Protein AF-A0A7X4AS12-F1 (afdb_monomer_lite)

Sequence (109 aa):
MIPTITKLLIKIEQLEWDLAEVKQELEELQAPIMKALTPEEFQVARLARVQAQNERRHPSIEKALGKSDPDAKTLTAEELQQLSLEEGINPEDNLFSSAIIEERERRSK

Secondary structure (DSSP, 8-state):
---HHHHHHHHHHHHHHHHHHHHHHHHHHHHHHT-PPPHHHHHHHHHHHHHHHHHHHHHHHHHHH----TT-----HHHHHHHHHHTT--GGG-HHHHHHHHHHHHHT-

Structure (mmCIF, N/CA/C/O backbone):
data_AF-A0A7X4AS12-F1
#
_entry.id   AF-A0A7X4AS12-F1
#
loop_
_atom_site.group_PDB
_atom_site.id
_atom_site.type_symbol
_atom_site.label_atom_id
_atom_site.label_alt_id
_atom_site.label_comp_id
_atom_site.label_asym_id
_atom_site.label_entity_id
_atom_site.label_seq_id
_atom_site.pdbx_PDB_ins_code
_atom_site.Cartn_x
_atom_site.Cartn_y
_atom_site.Cartn_z
_atom_site.occupancy
_atom_site.B_iso_or_equiv
_atom_site.auth_seq_id
_atom_site.auth_comp_id
_atom_site.auth_asym_id
_atom_site.auth_atom_id
_atom_site.pdbx_PDB_model_num
ATOM 1 N N . MET A 1 1 ? 33.825 -3.576 -60.432 1.00 70.62 1 MET A N 1
ATOM 2 C CA . MET A 1 1 ? 32.506 -3.977 -59.893 1.00 70.62 1 MET A CA 1
ATOM 3 C C . MET A 1 1 ? 32.749 -4.536 -58.499 1.00 70.62 1 MET A C 1
ATOM 5 O O . MET A 1 1 ? 33.529 -5.470 -58.391 1.00 70.62 1 MET A O 1
ATOM 9 N N . ILE A 1 2 ? 32.204 -3.926 -57.443 1.00 70.38 2 ILE A N 1
ATOM 10 C CA . ILE A 1 2 ? 32.427 -4.413 -56.069 1.00 70.38 2 ILE A CA 1
ATOM 11 C C . ILE A 1 2 ? 31.626 -5.713 -55.884 1.00 70.38 2 ILE A C 1
ATOM 13 O O . ILE A 1 2 ? 30.416 -5.682 -56.146 1.00 70.38 2 ILE A O 1
ATOM 17 N N . PRO A 1 3 ? 32.255 -6.825 -55.456 1.00 87.69 3 PRO A N 1
ATOM 18 C CA . PRO A 1 3 ? 31.558 -8.079 -55.197 1.00 87.69 3 PRO A CA 1
ATOM 19 C C . PRO A 1 3 ? 30.430 -7.891 -54.181 1.00 87.69 3 PRO A C 1
ATOM 21 O O . PRO A 1 3 ? 30.566 -7.142 -53.214 1.00 87.69 3 PRO A O 1
ATOM 24 N N . THR A 1 4 ? 29.318 -8.599 -54.368 1.00 87.25 4 THR A N 1
ATOM 25 C CA . THR A 1 4 ? 28.155 -8.536 -53.466 1.00 87.25 4 THR A CA 1
ATOM 26 C C . THR A 1 4 ? 28.536 -8.831 -52.013 1.00 87.25 4 THR A C 1
ATOM 28 O O . THR A 1 4 ? 28.042 -8.166 -51.110 1.00 87.25 4 THR A O 1
ATOM 31 N N . ILE A 1 5 ? 29.482 -9.750 -51.792 1.00 87.44 5 ILE A N 1
ATOM 32 C CA . ILE A 1 5 ? 30.013 -10.090 -50.463 1.00 87.44 5 ILE A CA 1
ATOM 33 C C . ILE A 1 5 ? 30.662 -8.871 -49.797 1.00 87.44 5 ILE A C 1
ATOM 35 O O . ILE A 1 5 ? 30.372 -8.570 -48.646 1.00 87.44 5 ILE A O 1
ATOM 39 N N . THR A 1 6 ? 31.476 -8.111 -50.529 1.00 86.38 6 THR A N 1
ATOM 40 C CA . THR A 1 6 ? 32.132 -6.908 -50.000 1.00 86.38 6 THR A CA 1
ATOM 41 C C . THR A 1 6 ? 31.118 -5.816 -49.654 1.00 86.38 6 THR A C 1
ATOM 43 O O . THR A 1 6 ? 31.269 -5.141 -48.643 1.00 86.38 6 THR A O 1
ATOM 46 N N . LYS A 1 7 ? 30.039 -5.674 -50.438 1.00 86.44 7 LYS A N 1
ATOM 47 C CA . LYS A 1 7 ? 28.943 -4.741 -50.114 1.00 86.44 7 LYS A CA 1
ATOM 48 C C . LYS A 1 7 ? 28.192 -5.140 -48.842 1.00 86.44 7 LYS A C 1
ATOM 50 O O . LYS A 1 7 ? 27.781 -4.266 -48.088 1.00 86.44 7 LYS A O 1
ATOM 55 N N . LEU A 1 8 ? 27.999 -6.441 -48.618 1.00 89.81 8 LEU A N 1
ATOM 56 C CA . LEU A 1 8 ? 27.348 -6.950 -47.410 1.00 89.81 8 LEU A CA 1
ATOM 57 C C . LEU A 1 8 ? 28.218 -6.733 -46.169 1.00 89.81 8 LEU A C 1
ATOM 59 O O . LEU A 1 8 ? 27.687 -6.308 -45.153 1.00 89.81 8 LEU A O 1
ATOM 63 N N . LEU A 1 9 ? 29.532 -6.948 -46.268 1.00 91.12 9 LEU A N 1
ATOM 64 C CA . LEU A 1 9 ? 30.464 -6.708 -45.160 1.00 91.12 9 LEU A CA 1
ATOM 65 C C . LEU A 1 9 ? 30.476 -5.238 -44.725 1.00 91.12 9 LEU A C 1
ATOM 67 O O . LEU A 1 9 ? 30.327 -4.964 -43.542 1.00 91.12 9 LEU A O 1
ATOM 71 N N . ILE A 1 10 ? 30.537 -4.303 -45.679 1.00 90.75 10 ILE A N 1
ATOM 72 C CA . ILE A 1 10 ? 30.466 -2.859 -45.387 1.00 90.75 10 ILE A CA 1
ATOM 73 C C . ILE A 1 10 ? 29.145 -2.505 -44.692 1.00 90.75 10 ILE A C 1
ATOM 75 O O . ILE A 1 10 ? 29.121 -1.714 -43.754 1.00 90.75 10 ILE A O 1
ATOM 79 N N . LYS A 1 11 ? 28.034 -3.106 -45.133 1.00 90.94 11 LYS A N 1
ATOM 80 C CA . LYS A 1 11 ? 26.722 -2.855 -44.531 1.00 90.94 11 LYS A CA 1
ATOM 81 C C . LYS A 1 11 ? 26.604 -3.438 -43.120 1.00 90.94 11 LYS A C 1
ATOM 83 O O . LYS A 1 11 ? 25.933 -2.842 -42.290 1.00 90.94 11 LYS A O 1
ATOM 88 N N . ILE A 1 12 ? 27.222 -4.589 -42.856 1.00 92.94 12 ILE A N 1
ATOM 89 C CA . ILE A 1 12 ? 27.269 -5.183 -41.513 1.00 92.94 12 ILE A CA 1
ATOM 90 C C . ILE A 1 12 ? 28.061 -4.273 -40.575 1.00 92.94 12 ILE A C 1
ATOM 92 O O . ILE A 1 12 ? 27.561 -3.944 -39.510 1.00 92.94 12 ILE A O 1
ATOM 96 N N . GLU A 1 13 ? 29.228 -3.800 -41.008 1.00 91.38 13 GLU A N 1
ATOM 97 C CA . GLU A 1 13 ? 30.063 -2.896 -40.214 1.00 91.38 13 GLU A CA 1
ATOM 98 C C . GLU A 1 13 ? 29.331 -1.582 -39.894 1.00 91.38 13 GLU A C 1
ATOM 100 O O . GLU A 1 13 ? 29.330 -1.136 -38.751 1.00 91.38 13 GLU A O 1
ATOM 105 N N . GLN A 1 14 ? 28.618 -1.005 -40.867 1.00 91.38 14 GLN A N 1
ATOM 106 C CA . GLN A 1 14 ? 27.767 0.169 -40.632 1.00 91.38 14 GLN A CA 1
ATOM 107 C C . GLN A 1 14 ? 26.650 -0.110 -39.621 1.00 91.38 14 GLN A C 1
ATOM 109 O O . GLN A 1 14 ? 26.449 0.676 -38.705 1.00 91.38 14 GLN A O 1
ATOM 114 N N . LEU A 1 15 ? 25.961 -1.249 -39.738 1.00 91.00 15 LEU A N 1
ATOM 115 C CA . LEU A 1 15 ? 24.902 -1.619 -38.796 1.00 91.00 15 LEU A CA 1
ATOM 116 C C . LEU A 1 15 ? 25.429 -1.857 -37.376 1.00 91.00 15 LEU A C 1
ATOM 118 O O . LEU A 1 15 ? 24.714 -1.588 -36.416 1.00 91.00 15 LEU A O 1
ATOM 122 N N . GLU A 1 16 ? 26.647 -2.374 -37.225 1.00 92.69 16 GLU A N 1
ATOM 123 C CA . GLU A 1 16 ? 27.282 -2.553 -35.916 1.00 92.69 16 GLU A CA 1
ATOM 124 C C . GLU A 1 16 ? 27.609 -1.208 -35.259 1.00 92.69 16 GLU A C 1
ATOM 126 O O . GLU A 1 16 ? 27.372 -1.048 -34.059 1.00 92.69 16 GLU A O 1
ATOM 131 N N . TRP A 1 17 ? 28.083 -0.240 -36.047 1.00 93.69 17 TRP A N 1
ATOM 132 C CA . TRP A 1 17 ? 28.306 1.134 -35.599 1.00 93.69 17 TRP A CA 1
ATOM 133 C C . TRP A 1 17 ? 27.004 1.825 -35.192 1.00 93.69 17 TRP A C 1
ATOM 135 O O . TRP A 1 17 ? 26.903 2.298 -34.060 1.00 93.69 17 TRP A O 1
ATOM 145 N N . ASP A 1 18 ? 25.989 1.797 -36.057 1.00 91.56 18 ASP A N 1
ATOM 146 C CA . ASP A 1 18 ? 24.678 2.394 -35.777 1.00 91.56 18 ASP A CA 1
ATOM 147 C C . ASP A 1 18 ? 24.054 1.777 -34.509 1.00 91.56 18 ASP A C 1
ATOM 149 O O . ASP A 1 18 ? 23.465 2.460 -33.673 1.00 91.56 18 ASP A O 1
ATOM 153 N N . LEU A 1 19 ? 24.209 0.462 -34.318 1.00 89.81 19 LEU A N 1
ATOM 154 C CA . LEU A 1 19 ? 23.696 -0.244 -33.143 1.00 89.81 19 LEU A CA 1
ATOM 155 C C . LEU A 1 19 ? 24.443 0.138 -31.858 1.00 89.81 19 LEU A C 1
ATOM 157 O O . LEU A 1 19 ? 23.830 0.160 -30.787 1.00 89.81 19 LEU A O 1
ATOM 161 N N . ALA A 1 20 ? 25.744 0.420 -31.938 1.00 90.81 20 ALA A N 1
ATOM 162 C CA . ALA A 1 20 ? 26.519 0.914 -30.804 1.00 90.81 20 ALA A CA 1
ATOM 163 C C . ALA A 1 20 ? 26.090 2.335 -30.403 1.00 90.81 20 ALA A C 1
ATOM 165 O O . ALA A 1 20 ? 25.896 2.588 -29.215 1.00 90.81 20 ALA A O 1
ATOM 166 N N . GLU A 1 21 ? 25.861 3.215 -31.379 1.00 90.88 21 GLU A N 1
ATOM 167 C CA . GLU A 1 21 ? 25.382 4.585 -31.158 1.00 90.88 21 GLU A CA 1
ATOM 168 C C . GLU A 1 21 ? 23.988 4.590 -30.512 1.00 90.88 21 GLU A C 1
ATOM 170 O O . GLU A 1 21 ? 23.800 5.170 -29.445 1.00 90.88 21 GLU A O 1
ATOM 175 N N . VAL A 1 22 ? 23.043 3.813 -31.056 1.00 88.00 22 VAL A N 1
ATOM 176 C CA . VAL A 1 22 ? 21.690 3.674 -30.485 1.00 88.00 22 VAL A CA 1
ATOM 177 C C . VAL A 1 22 ? 21.723 3.128 -29.053 1.00 88.00 22 VAL A C 1
ATOM 179 O O . VAL A 1 22 ? 20.915 3.530 -28.215 1.00 88.00 22 VAL A O 1
ATOM 182 N N . LYS A 1 23 ? 22.638 2.201 -28.739 1.00 85.56 23 LYS A N 1
ATOM 183 C CA . LYS A 1 23 ? 22.796 1.687 -27.369 1.00 85.56 23 LYS A CA 1
ATOM 184 C C . LYS A 1 23 ? 23.292 2.762 -26.410 1.00 85.56 23 LYS A C 1
ATOM 186 O O . LYS A 1 23 ? 22.780 2.833 -25.296 1.00 85.56 23 LYS A O 1
ATOM 191 N N . GLN A 1 24 ? 24.254 3.571 -26.839 1.00 86.44 24 GLN A N 1
ATOM 192 C CA . GLN A 1 24 ? 24.785 4.659 -26.031 1.00 86.44 24 GLN A CA 1
ATOM 193 C C . GLN A 1 24 ? 23.712 5.725 -25.776 1.00 86.44 24 GLN A C 1
ATOM 195 O O . GLN A 1 24 ? 23.485 6.097 -24.628 1.00 86.44 24 GLN A O 1
ATOM 200 N N . GLU A 1 25 ? 22.980 6.144 -26.809 1.00 85.94 25 GLU A N 1
ATOM 201 C CA . GLU A 1 25 ? 21.865 7.086 -26.659 1.00 85.94 25 GLU A CA 1
ATOM 202 C C . GLU A 1 25 ? 20.769 6.533 -25.738 1.00 85.94 25 GLU A C 1
ATOM 204 O O . GLU A 1 25 ? 20.219 7.253 -24.904 1.00 85.94 25 GLU A O 1
ATOM 209 N N . LEU A 1 26 ? 20.463 5.236 -25.837 1.00 80.25 26 LEU A N 1
ATOM 210 C CA . LEU A 1 26 ? 19.502 4.586 -24.949 1.00 80.25 26 LEU A CA 1
ATOM 211 C C . LEU A 1 26 ? 19.975 4.595 -23.488 1.00 80.25 26 LEU A C 1
ATOM 213 O O . LEU A 1 26 ? 19.159 4.802 -22.592 1.00 80.25 26 LEU A O 1
ATOM 217 N N . GLU A 1 27 ? 21.265 4.377 -23.238 1.00 77.56 27 GLU A N 1
ATOM 218 C CA . GLU A 1 27 ? 21.859 4.418 -21.898 1.00 77.56 27 GLU A CA 1
ATOM 219 C C . GLU A 1 27 ? 21.850 5.843 -21.322 1.00 77.56 27 GLU A C 1
ATOM 221 O O . GLU A 1 27 ? 21.446 6.047 -20.175 1.00 77.56 27 GLU A O 1
ATOM 226 N N . GLU A 1 28 ? 22.175 6.844 -22.141 1.00 78.62 28 GLU A N 1
ATOM 227 C CA . GLU A 1 28 ? 22.108 8.265 -21.785 1.00 78.62 28 GLU A CA 1
ATOM 228 C C . GLU A 1 28 ? 20.671 8.737 -21.515 1.00 78.62 28 GLU A C 1
ATOM 230 O O . GLU A 1 28 ? 20.448 9.549 -20.616 1.00 78.62 28 GLU A O 1
ATOM 235 N N . LEU A 1 29 ? 19.680 8.198 -22.233 1.00 72.81 29 LEU A N 1
ATOM 236 C CA . LEU A 1 29 ? 18.256 8.452 -21.990 1.00 72.81 29 LEU A CA 1
ATOM 237 C C . LEU A 1 29 ? 17.718 7.689 -20.769 1.00 72.81 29 LEU A C 1
ATOM 239 O O . LEU A 1 29 ? 16.824 8.186 -20.080 1.00 72.81 29 LEU A O 1
ATOM 243 N N . GLN A 1 30 ? 18.253 6.504 -20.465 1.00 62.12 30 GLN A N 1
ATOM 244 C CA . GLN A 1 30 ? 17.872 5.730 -19.279 1.00 62.12 30 GLN A CA 1
ATOM 245 C C . GLN A 1 30 ? 18.479 6.287 -17.988 1.00 62.12 30 GLN A C 1
ATOM 247 O O . GLN A 1 30 ? 17.800 6.284 -16.960 1.00 62.12 30 GLN A O 1
ATOM 252 N N . ALA A 1 31 ? 19.706 6.808 -18.020 1.00 59.81 31 ALA A N 1
ATOM 253 C CA . ALA A 1 31 ? 20.394 7.368 -16.856 1.00 59.81 31 ALA A CA 1
ATOM 254 C C . ALA A 1 31 ? 19.577 8.425 -16.064 1.00 59.81 31 ALA A C 1
ATOM 256 O O . ALA A 1 31 ? 19.525 8.331 -14.835 1.00 59.81 31 ALA A O 1
ATOM 257 N N . PRO A 1 32 ? 18.878 9.396 -16.691 1.00 60.09 32 PRO A N 1
ATOM 258 C CA . PRO A 1 32 ? 18.023 10.348 -15.978 1.00 60.09 32 PRO A CA 1
ATOM 259 C C . PRO A 1 32 ? 16.667 9.765 -15.546 1.00 60.09 32 PRO A C 1
ATOM 261 O O . PRO A 1 32 ? 16.100 10.234 -14.559 1.00 60.09 32 PRO A O 1
ATOM 264 N N . ILE A 1 33 ? 16.153 8.738 -16.236 1.00 54.53 33 ILE A N 1
ATOM 265 C CA . ILE A 1 33 ? 14.906 8.034 -15.871 1.00 54.53 33 ILE A CA 1
ATOM 266 C C . ILE A 1 33 ? 15.140 7.094 -14.671 1.00 54.53 33 ILE A C 1
ATOM 268 O O . ILE A 1 33 ? 14.230 6.839 -13.884 1.00 54.53 33 ILE A O 1
ATOM 272 N N . MET A 1 34 ? 16.383 6.649 -14.478 1.00 51.00 34 MET A N 1
ATOM 273 C CA . MET A 1 34 ? 16.841 5.771 -13.399 1.00 51.00 34 MET A CA 1
ATOM 274 C C . MET A 1 34 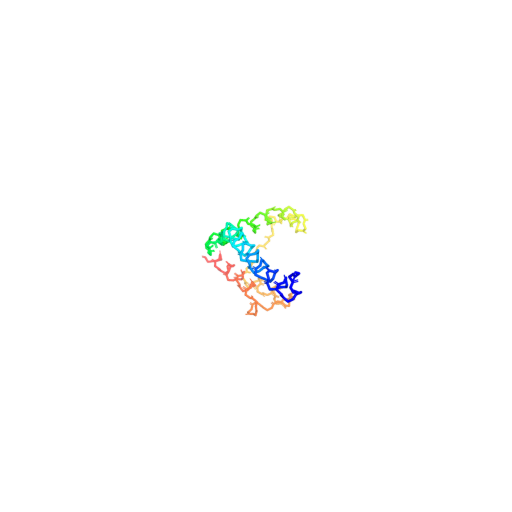? 17.483 6.535 -12.229 1.00 51.00 34 MET A C 1
ATOM 276 O O . MET A 1 34 ? 18.340 5.990 -11.533 1.00 51.00 34 MET A O 1
ATOM 280 N N . LYS A 1 35 ? 17.036 7.760 -11.907 1.00 59.66 35 LYS A N 1
ATOM 281 C CA . LYS A 1 35 ? 17.127 8.216 -10.506 1.00 59.66 35 LYS A CA 1
ATOM 282 C C . LYS A 1 35 ? 16.124 7.405 -9.690 1.00 59.66 35 LYS A C 1
ATOM 284 O O . LYS A 1 35 ? 15.037 7.874 -9.361 1.00 59.66 35 LYS A O 1
ATOM 289 N N . ALA A 1 36 ? 16.472 6.145 -9.439 1.00 65.88 36 ALA A N 1
ATOM 290 C CA . ALA A 1 36 ? 15.755 5.295 -8.515 1.00 65.88 36 ALA A CA 1
ATOM 291 C C . ALA A 1 36 ? 15.686 6.047 -7.188 1.00 65.88 36 ALA A C 1
ATOM 293 O O . ALA A 1 36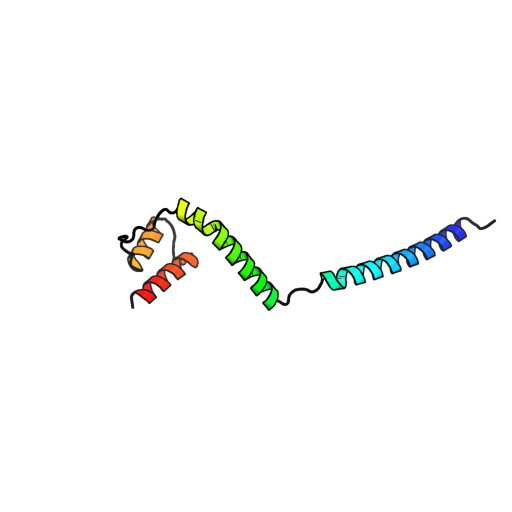 ? 16.722 6.379 -6.610 1.00 65.88 36 ALA A O 1
ATOM 294 N N . LEU A 1 37 ? 14.464 6.365 -6.755 1.00 66.44 37 LEU A N 1
ATOM 295 C CA . LEU A 1 37 ? 14.231 6.880 -5.414 1.00 66.44 37 LEU A CA 1
ATOM 296 C C . LEU A 1 37 ? 14.953 5.944 -4.449 1.00 66.44 37 LEU A C 1
ATOM 298 O O . LEU A 1 37 ? 14.830 4.717 -4.554 1.00 66.44 37 LEU A O 1
ATOM 302 N N . THR A 1 38 ? 15.707 6.514 -3.520 1.00 81.31 38 THR A N 1
ATOM 303 C CA . THR A 1 38 ? 16.229 5.731 -2.405 1.00 81.31 38 THR A CA 1
ATOM 304 C C . THR A 1 38 ? 15.062 5.017 -1.707 1.00 81.31 38 THR A C 1
ATOM 306 O O . THR A 1 38 ? 13.915 5.475 -1.788 1.00 81.31 38 THR A O 1
ATOM 309 N N . PRO A 1 39 ? 15.297 3.894 -1.007 1.00 79.56 39 PRO A N 1
ATOM 310 C CA . PRO A 1 39 ? 14.231 3.212 -0.279 1.00 79.56 39 PRO A CA 1
ATOM 311 C C . PRO A 1 39 ? 13.422 4.154 0.626 1.00 79.56 39 PRO A C 1
ATOM 313 O O . PRO A 1 39 ? 12.204 4.026 0.704 1.00 79.56 39 PRO A O 1
ATOM 316 N N . GLU A 1 40 ? 14.072 5.142 1.243 1.00 84.88 40 GLU A N 1
ATOM 317 C CA . GLU A 1 40 ? 13.425 6.160 2.075 1.00 84.88 40 GLU A CA 1
ATOM 318 C C . GLU A 1 40 ? 12.528 7.098 1.257 1.00 84.88 40 GLU A C 1
ATOM 320 O O . GLU A 1 40 ? 11.352 7.262 1.580 1.00 84.88 40 GLU A O 1
ATOM 325 N N . GLU A 1 41 ? 13.032 7.650 0.153 1.00 82.75 41 GLU A N 1
ATOM 326 C CA . GLU A 1 41 ? 12.249 8.508 -0.745 1.00 82.75 41 GLU A CA 1
ATOM 327 C C . GLU A 1 41 ? 11.062 7.756 -1.364 1.00 82.75 41 GLU A C 1
ATOM 329 O O . GLU A 1 41 ? 9.969 8.309 -1.502 1.00 82.75 41 GLU A O 1
ATOM 334 N N . PHE A 1 42 ? 11.240 6.472 -1.683 1.00 81.31 42 PHE A N 1
ATOM 335 C CA . PHE A 1 42 ? 10.161 5.611 -2.151 1.00 81.31 42 PHE A CA 1
ATOM 336 C C . PHE A 1 42 ? 9.091 5.417 -1.075 1.00 81.31 42 PHE A C 1
ATOM 338 O O . PHE A 1 42 ? 7.898 5.514 -1.376 1.00 81.31 42 PHE A O 1
ATOM 345 N N . GLN A 1 43 ? 9.484 5.166 0.178 1.00 82.31 43 GLN A N 1
ATOM 346 C CA . GLN A 1 43 ? 8.523 5.041 1.275 1.00 82.31 43 GLN A CA 1
ATOM 347 C C . GLN A 1 43 ? 7.772 6.349 1.511 1.00 82.31 43 GLN A C 1
ATOM 349 O O . GLN A 1 43 ? 6.549 6.321 1.638 1.00 82.31 43 GLN A O 1
ATOM 354 N N . VAL A 1 44 ? 8.459 7.493 1.492 1.00 89.50 44 VAL A N 1
ATOM 355 C CA . VAL A 1 44 ? 7.824 8.812 1.625 1.00 89.50 44 VAL A CA 1
ATOM 356 C C . VAL A 1 44 ? 6.826 9.052 0.489 1.00 89.50 44 VAL A C 1
ATOM 358 O O . VAL A 1 44 ? 5.669 9.388 0.747 1.00 89.50 44 VAL A O 1
ATOM 361 N N . ALA A 1 45 ? 7.218 8.799 -0.762 1.00 83.94 45 ALA A N 1
ATOM 362 C CA . ALA A 1 45 ? 6.332 8.937 -1.918 1.00 83.94 45 ALA A CA 1
ATOM 363 C C . ALA A 1 45 ? 5.125 7.985 -1.841 1.00 83.94 45 ALA A C 1
ATOM 365 O O . ALA A 1 45 ? 3.989 8.366 -2.146 1.00 83.94 45 ALA A O 1
ATOM 366 N N . ARG A 1 46 ? 5.344 6.744 -1.391 1.00 86.44 46 ARG A N 1
ATOM 367 C CA . ARG A 1 46 ? 4.284 5.755 -1.176 1.00 86.44 46 ARG A CA 1
ATOM 368 C C . ARG A 1 46 ? 3.307 6.213 -0.094 1.00 86.44 46 ARG A C 1
ATOM 370 O O . ARG A 1 46 ? 2.101 6.122 -0.320 1.00 86.44 46 ARG A O 1
ATOM 377 N N . LEU A 1 47 ? 3.799 6.702 1.045 1.00 91.00 47 LEU A N 1
ATOM 378 C CA . LEU A 1 47 ? 2.971 7.202 2.146 1.00 91.00 47 LEU A CA 1
ATOM 379 C C . LEU A 1 47 ? 2.140 8.411 1.715 1.00 91.00 47 LEU A C 1
ATOM 381 O O . LEU A 1 47 ? 0.927 8.396 1.909 1.00 91.00 47 LEU A O 1
ATOM 385 N N . ALA A 1 48 ? 2.754 9.389 1.045 1.00 89.94 48 ALA A N 1
ATOM 386 C CA . ALA A 1 48 ? 2.052 10.557 0.515 1.00 89.94 48 ALA A CA 1
ATOM 387 C C . ALA A 1 48 ? 0.930 10.153 -0.459 1.00 89.94 48 ALA A C 1
ATOM 389 O O . ALA A 1 48 ? -0.188 10.666 -0.393 1.00 89.94 48 ALA A O 1
ATOM 390 N N . ARG A 1 49 ? 1.188 9.167 -1.331 1.00 90.75 49 ARG A N 1
ATOM 391 C CA . ARG A 1 49 ? 0.170 8.633 -2.247 1.00 90.75 49 ARG A CA 1
ATOM 392 C C . ARG A 1 49 ? -0.987 7.971 -1.500 1.00 90.75 49 ARG A C 1
ATOM 394 O O . ARG A 1 49 ? -2.140 8.190 -1.864 1.00 90.75 49 ARG A O 1
ATOM 401 N N . VAL A 1 50 ? -0.691 7.144 -0.498 1.00 90.38 50 VAL A N 1
ATOM 402 C CA . VAL A 1 50 ? -1.717 6.458 0.304 1.00 90.38 50 VAL A CA 1
ATOM 403 C C . VAL A 1 50 ? -2.554 7.471 1.087 1.00 90.38 50 VAL A C 1
ATOM 405 O O . VAL A 1 50 ? -3.777 7.376 1.059 1.00 90.38 50 VAL A O 1
ATOM 408 N N . GLN A 1 51 ? -1.927 8.473 1.707 1.00 91.62 51 GLN A N 1
ATOM 409 C CA . GLN A 1 51 ? -2.628 9.560 2.397 1.00 91.62 51 GLN A CA 1
ATOM 410 C C . GLN A 1 51 ? -3.578 10.300 1.452 1.00 91.62 51 GLN A C 1
ATOM 412 O O . GLN A 1 51 ? -4.774 10.358 1.721 1.00 91.62 51 GLN A O 1
ATOM 417 N N . ALA A 1 52 ? -3.093 10.740 0.287 1.00 91.88 52 ALA A N 1
ATOM 418 C CA . ALA A 1 52 ? -3.925 11.427 -0.700 1.00 91.88 52 ALA A CA 1
ATOM 419 C C . ALA A 1 52 ? -5.094 10.558 -1.205 1.00 91.88 52 ALA A C 1
ATOM 421 O O . ALA A 1 52 ? -6.188 11.056 -1.476 1.00 91.88 52 ALA A O 1
ATOM 422 N N . GLN A 1 53 ? -4.890 9.246 -1.353 1.00 90.00 53 GLN A N 1
ATOM 423 C CA . GLN A 1 53 ? -5.966 8.322 -1.722 1.00 90.00 53 GLN A CA 1
ATOM 424 C C . GLN A 1 53 ? -6.993 8.154 -0.599 1.00 90.00 53 GLN A C 1
ATOM 426 O O . GLN A 1 53 ? -8.192 8.123 -0.884 1.00 90.00 53 GLN A O 1
ATOM 431 N N . ASN A 1 54 ? -6.543 8.067 0.651 1.00 89.00 54 ASN A N 1
ATOM 432 C CA . ASN A 1 54 ? -7.417 7.957 1.813 1.00 89.00 54 ASN A CA 1
ATOM 433 C C . ASN A 1 54 ? -8.250 9.229 1.998 1.00 89.00 54 ASN A C 1
ATOM 435 O O . ASN A 1 54 ? -9.465 9.126 2.130 1.00 89.00 54 ASN A O 1
ATOM 439 N N . GLU A 1 55 ? -7.642 10.413 1.898 1.00 91.31 55 GLU A N 1
ATOM 440 C CA . GLU A 1 55 ? -8.342 11.706 1.960 1.00 91.31 55 GLU A CA 1
ATOM 441 C C . GLU A 1 55 ? -9.423 11.821 0.882 1.00 91.31 55 GLU A C 1
ATOM 443 O O . GLU A 1 55 ? -10.554 12.209 1.166 1.00 91.31 55 GLU A O 1
ATOM 448 N N . ARG A 1 56 ? -9.124 11.397 -0.355 1.00 91.00 56 ARG A N 1
ATOM 449 C CA . ARG A 1 56 ? -10.118 11.370 -1.443 1.00 91.00 56 ARG A CA 1
ATOM 450 C C . ARG A 1 56 ? -11.283 10.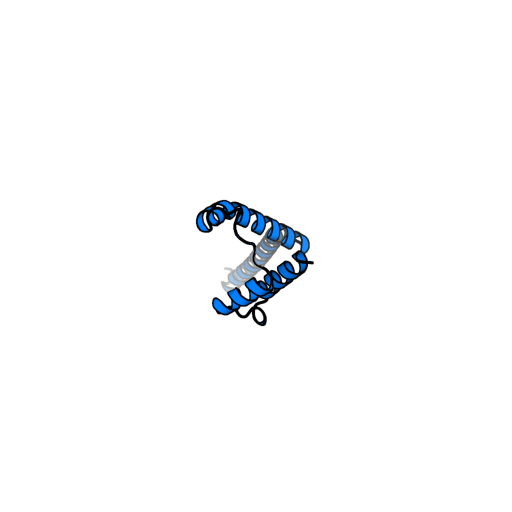423 -1.162 1.00 91.00 56 ARG A C 1
ATOM 452 O O . ARG A 1 56 ? -12.399 10.681 -1.606 1.00 91.00 56 ARG A O 1
ATOM 459 N N . ARG A 1 57 ? -11.029 9.304 -0.481 1.00 87.56 57 ARG A N 1
ATOM 460 C CA . ARG A 1 57 ? -12.050 8.296 -0.162 1.00 87.56 57 ARG A CA 1
ATOM 461 C C . ARG A 1 57 ? -12.825 8.622 1.110 1.00 87.56 57 ARG A C 1
ATOM 463 O O . ARG A 1 57 ? -13.950 8.143 1.234 1.00 87.56 57 ARG A O 1
ATOM 470 N N . HIS A 1 58 ? -12.275 9.447 2.000 1.00 84.38 58 HIS A N 1
ATOM 471 C CA . HIS A 1 58 ? -12.851 9.769 3.305 1.00 84.38 58 HIS A CA 1
ATOM 472 C C . HIS A 1 58 ? -14.335 10.162 3.239 1.00 84.38 58 HIS A C 1
ATOM 474 O O . HIS A 1 58 ? -15.130 9.507 3.909 1.00 84.38 58 HIS A O 1
ATOM 480 N N . PRO A 1 59 ? -14.780 11.083 2.356 1.00 85.44 59 PRO A N 1
ATOM 481 C CA . PRO A 1 59 ? -16.193 11.468 2.309 1.00 85.44 59 PRO A CA 1
ATOM 482 C C . PRO A 1 59 ? -17.111 10.327 1.852 1.00 85.44 59 PRO A C 1
ATOM 484 O O . PRO A 1 59 ? -18.270 10.244 2.250 1.00 85.44 59 PRO A O 1
ATOM 487 N N . SER A 1 60 ? -16.606 9.433 0.994 1.00 84.19 60 SER A N 1
ATOM 488 C CA . SER A 1 60 ? -17.367 8.265 0.532 1.00 84.19 60 SER A CA 1
ATOM 489 C C . SER A 1 60 ? -17.487 7.212 1.631 1.00 84.19 60 SER A C 1
ATOM 491 O O . SER A 1 60 ? -18.536 6.589 1.758 1.00 84.19 60 SER A O 1
ATOM 493 N N . ILE A 1 61 ? -16.431 7.044 2.431 1.00 81.00 61 ILE A N 1
ATOM 494 C CA . ILE A 1 61 ? -16.417 6.157 3.597 1.00 81.00 61 ILE A CA 1
ATOM 495 C C . ILE A 1 61 ? -17.376 6.689 4.666 1.00 81.00 61 ILE A C 1
ATOM 497 O O . ILE A 1 61 ? -18.232 5.939 5.114 1.00 81.00 61 ILE A O 1
ATOM 501 N N . GLU A 1 62 ? -17.319 7.980 5.005 1.00 80.69 62 GLU A N 1
ATOM 502 C CA . GLU A 1 62 ? -18.268 8.610 5.937 1.00 80.69 62 GLU A CA 1
ATOM 503 C C . GLU A 1 62 ? -19.714 8.496 5.446 1.00 80.69 62 GLU A C 1
ATOM 505 O O . GLU A 1 62 ? -20.621 8.196 6.216 1.00 80.69 62 GLU A O 1
ATOM 510 N N . LYS A 1 63 ? -19.951 8.679 4.142 1.00 80.06 63 LYS A N 1
ATOM 511 C CA . LYS A 1 63 ? -21.288 8.498 3.568 1.00 80.06 63 LYS A CA 1
ATOM 512 C C . LYS A 1 63 ? -21.777 7.049 3.672 1.00 80.06 63 LYS A C 1
ATOM 514 O O . LYS A 1 63 ? -22.968 6.843 3.886 1.00 80.06 63 LYS A O 1
ATOM 519 N N . ALA A 1 64 ? -20.894 6.069 3.482 1.00 79.00 64 ALA A N 1
ATOM 520 C CA . ALA A 1 64 ? -21.240 4.649 3.527 1.00 79.00 64 ALA A CA 1
ATOM 521 C C . ALA A 1 64 ? -21.433 4.131 4.960 1.00 79.00 64 ALA A C 1
ATOM 523 O O . ALA A 1 64 ? -22.353 3.357 5.203 1.00 79.00 64 ALA A O 1
ATOM 524 N N . LEU A 1 65 ? -20.585 4.566 5.895 1.00 80.31 65 LEU A N 1
ATOM 525 C CA . LEU A 1 65 ? -20.651 4.190 7.309 1.00 80.31 65 LEU A CA 1
ATOM 526 C C . LEU A 1 65 ? -21.692 5.005 8.090 1.00 80.31 65 LEU A C 1
ATOM 528 O O . LEU A 1 65 ? -22.094 4.606 9.178 1.00 80.31 65 LEU A O 1
ATOM 532 N N . GLY A 1 66 ? -22.158 6.122 7.527 1.00 77.69 66 GLY A N 1
ATOM 533 C CA . GLY A 1 66 ? -23.076 7.035 8.192 1.00 77.69 66 GLY A CA 1
ATOM 534 C C . GLY A 1 66 ? -22.373 7.923 9.221 1.00 77.69 66 GLY A C 1
ATOM 535 O O . GLY A 1 66 ? -21.149 7.947 9.342 1.00 77.69 66 GLY A O 1
ATOM 536 N N . LYS A 1 67 ? -23.165 8.701 9.966 1.00 73.75 67 LYS A N 1
ATOM 537 C CA . LYS A 1 67 ? -22.643 9.475 11.096 1.00 73.75 67 LYS A CA 1
ATOM 538 C C . LYS A 1 67 ? -22.360 8.514 12.243 1.00 73.75 67 LYS A C 1
ATOM 540 O O . LYS A 1 67 ? -23.261 7.773 12.627 1.00 73.75 67 LYS A O 1
ATOM 545 N N . SER A 1 68 ? -21.153 8.574 12.804 1.00 68.00 68 SER A N 1
ATOM 546 C CA . SER A 1 68 ? -20.874 7.930 14.085 1.00 68.00 68 SER A CA 1
ATOM 547 C C . SER A 1 68 ? -21.885 8.424 15.111 1.00 68.00 68 SER A C 1
ATOM 549 O O . SER A 1 68 ? -22.039 9.633 15.294 1.00 68.00 68 SER A O 1
ATOM 551 N N . ASP A 1 69 ? -22.587 7.489 15.738 1.00 75.12 69 ASP A N 1
ATOM 552 C CA . ASP A 1 69 ? -23.483 7.793 16.841 1.00 75.12 69 ASP A CA 1
ATOM 553 C C . ASP A 1 69 ? -22.623 8.237 18.042 1.00 75.12 69 ASP A C 1
ATOM 555 O O . ASP A 1 69 ? -21.800 7.450 18.520 1.00 75.12 69 ASP A O 1
ATOM 559 N N . PRO A 1 70 ? -22.726 9.505 18.488 1.00 75.19 70 PRO A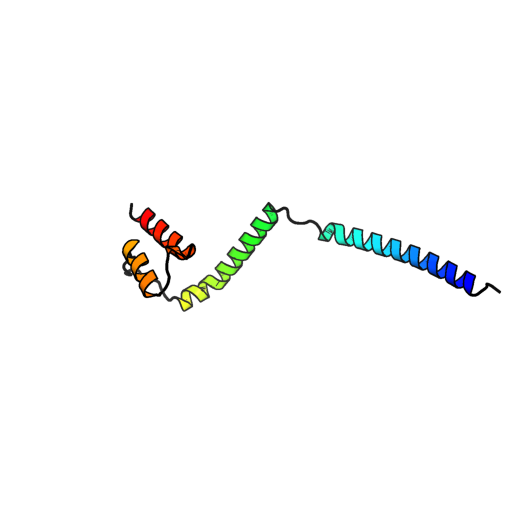 N 1
ATOM 560 C CA . PRO A 1 70 ? -21.925 10.012 19.600 1.00 75.19 70 PRO A CA 1
ATOM 561 C C . PRO A 1 70 ? -22.263 9.315 20.923 1.00 75.19 70 PRO A C 1
ATOM 563 O O . PRO A 1 70 ? -21.424 9.305 21.823 1.00 75.19 70 PRO A O 1
ATOM 566 N N . ASP A 1 71 ? -23.449 8.708 21.017 1.00 77.69 71 ASP A N 1
ATOM 567 C CA . ASP A 1 71 ? -23.917 7.970 22.186 1.00 77.69 71 ASP A CA 1
ATOM 568 C C . ASP A 1 71 ? -23.653 6.460 22.056 1.00 77.69 71 ASP A C 1
ATOM 570 O O . ASP A 1 71 ? -24.002 5.683 22.952 1.00 77.69 71 ASP A O 1
ATOM 574 N N . ALA A 1 72 ? -23.003 6.018 20.968 1.00 75.50 72 ALA A N 1
ATOM 575 C CA . ALA A 1 72 ? -22.648 4.619 20.788 1.00 75.50 72 ALA A CA 1
ATOM 576 C C . ALA A 1 72 ? -21.753 4.150 21.935 1.00 75.50 72 ALA A C 1
ATOM 578 O O . ALA A 1 72 ? -20.615 4.606 22.110 1.00 75.50 72 ALA A O 1
ATOM 579 N N . LYS A 1 73 ? -22.260 3.171 22.694 1.00 78.50 73 LYS A N 1
ATOM 580 C CA . LYS A 1 73 ? -21.488 2.494 23.732 1.00 78.50 73 LYS A CA 1
ATOM 581 C C . LYS A 1 73 ? -20.221 1.941 23.094 1.00 78.50 73 LYS A C 1
ATOM 583 O O . LYS A 1 73 ? -20.262 1.065 22.232 1.00 78.50 73 LYS A O 1
ATOM 588 N N . THR A 1 74 ? -19.080 2.452 23.531 1.00 81.25 74 THR A N 1
ATOM 589 C CA . THR A 1 74 ? -17.807 1.957 23.038 1.00 81.25 74 THR A CA 1
ATOM 590 C C . THR A 1 74 ? -17.503 0.638 23.742 1.00 81.25 74 THR A C 1
ATOM 592 O O . THR A 1 74 ? -17.320 0.618 24.957 1.00 81.25 74 THR A O 1
ATOM 595 N N . LEU A 1 75 ? -17.469 -0.454 22.980 1.00 85.62 75 LEU A N 1
ATOM 596 C CA . LEU A 1 75 ? -17.299 -1.809 23.508 1.00 85.62 75 LEU A CA 1
ATOM 597 C C . LEU A 1 75 ? -15.977 -1.969 24.277 1.00 85.62 75 LEU A C 1
ATOM 599 O O . LEU A 1 75 ? -14.978 -1.309 23.956 1.00 85.62 75 LEU A O 1
ATOM 603 N N . THR A 1 76 ? -15.962 -2.828 25.294 1.00 90.19 76 THR A N 1
ATOM 604 C CA . THR A 1 76 ? -14.724 -3.258 25.965 1.00 90.19 76 THR A CA 1
ATOM 605 C C . THR A 1 76 ? -13.912 -4.201 25.068 1.00 90.19 76 THR A C 1
ATOM 607 O O . THR A 1 76 ? -14.390 -4.650 24.026 1.00 90.19 76 THR A O 1
ATOM 610 N N . ALA A 1 77 ? -12.662 -4.492 25.443 1.00 89.88 77 ALA A N 1
ATOM 611 C CA . ALA A 1 77 ? -11.842 -5.473 24.725 1.00 89.88 77 ALA A CA 1
ATOM 612 C C . ALA A 1 77 ? -12.506 -6.865 24.707 1.00 89.88 77 ALA A C 1
ATOM 614 O O . ALA A 1 77 ? -12.580 -7.489 23.653 1.00 89.88 77 ALA A O 1
ATOM 615 N N . GLU A 1 78 ? -13.068 -7.292 25.842 1.00 89.94 78 GLU A N 1
ATOM 616 C CA . GLU A 1 78 ? -13.810 -8.554 25.977 1.00 89.94 78 GLU A CA 1
ATOM 617 C C . GLU A 1 78 ? -15.072 -8.573 25.100 1.00 89.94 78 GLU A C 1
ATOM 619 O O . GLU A 1 78 ? -15.303 -9.531 24.364 1.00 89.94 78 GLU A O 1
ATOM 624 N N . GLU A 1 79 ? -15.858 -7.490 25.111 1.00 90.56 79 GLU A N 1
ATOM 625 C CA . GLU A 1 79 ? -17.061 -7.367 24.278 1.00 90.56 79 GLU A CA 1
ATOM 626 C C . GLU A 1 79 ? -16.716 -7.383 22.775 1.00 90.56 79 GLU A C 1
ATOM 628 O O . GLU A 1 79 ? -17.427 -7.999 21.983 1.00 90.56 79 GLU A O 1
ATOM 633 N N . LEU A 1 80 ? -15.605 -6.754 22.367 1.00 90.19 80 LEU A N 1
ATOM 634 C CA . LEU A 1 80 ? -15.118 -6.803 20.981 1.00 90.19 80 LEU A CA 1
ATOM 635 C C . LEU A 1 80 ? -14.618 -8.189 20.579 1.00 90.19 80 LEU A C 1
ATOM 637 O O . LEU A 1 80 ? -14.826 -8.604 19.436 1.00 90.19 80 LEU A O 1
ATOM 641 N N . GLN A 1 81 ? -13.949 -8.895 21.490 1.00 90.81 81 GLN A N 1
ATOM 642 C CA . GLN A 1 81 ? -13.485 -10.254 21.246 1.00 90.81 81 GLN A CA 1
ATOM 643 C C . GLN A 1 81 ? -14.671 -11.194 21.033 1.00 90.81 81 GLN A C 1
ATOM 645 O O . GLN A 1 81 ? -14.679 -11.958 20.068 1.00 90.81 81 GLN A O 1
ATOM 650 N N . GLN A 1 82 ? -15.700 -11.084 21.875 1.00 91.94 82 GLN A N 1
ATOM 651 C CA . GLN A 1 82 ? -16.918 -11.872 21.736 1.00 91.94 82 GLN A CA 1
ATOM 652 C C . GLN A 1 82 ? -17.660 -11.553 20.430 1.00 91.94 82 GLN A C 1
ATOM 654 O O . GLN A 1 82 ? -17.992 -12.475 19.687 1.00 91.94 82 GLN A O 1
ATOM 659 N N . LEU A 1 83 ? -17.832 -10.269 20.094 1.00 90.94 83 LEU A N 1
ATOM 660 C CA . LEU A 1 83 ? -18.458 -9.854 18.834 1.00 90.94 83 LEU A CA 1
ATOM 661 C C . LEU A 1 83 ? -17.695 -10.382 17.609 1.00 90.94 83 LEU A C 1
ATOM 663 O O . LEU A 1 83 ? -18.300 -10.821 16.637 1.00 90.94 83 LEU A O 1
ATOM 667 N N . SER A 1 84 ? -16.360 -10.369 17.654 1.00 90.75 84 SER A N 1
ATOM 668 C CA . SER A 1 84 ? -15.537 -10.889 16.555 1.00 90.75 84 SER A CA 1
ATOM 669 C C . SER A 1 84 ? -15.809 -12.374 16.315 1.00 90.75 84 SER A C 1
ATOM 671 O O . SER A 1 84 ? -16.001 -12.784 15.173 1.00 90.75 84 SER A O 1
ATOM 673 N N . LEU A 1 85 ? -15.893 -13.165 17.390 1.00 92.50 85 LEU A N 1
ATOM 674 C CA . LEU A 1 85 ? -16.202 -14.592 17.302 1.00 92.50 85 LEU A CA 1
ATOM 675 C C . LEU A 1 85 ? -17.621 -14.847 16.776 1.00 92.50 85 LEU A C 1
ATOM 677 O O . LEU A 1 85 ? -17.811 -15.769 15.983 1.00 92.50 85 LEU A O 1
ATOM 681 N N . GLU A 1 86 ? -18.601 -14.030 17.172 1.00 92.44 86 GLU A N 1
ATOM 682 C CA . GLU A 1 86 ? -19.983 -14.103 16.673 1.00 92.44 86 GLU A CA 1
ATOM 683 C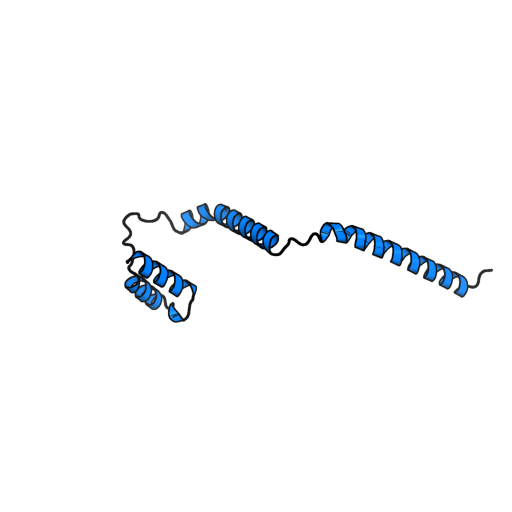 C . GLU A 1 86 ? -20.068 -13.839 15.160 1.00 92.44 86 GLU A C 1
ATOM 685 O O . GLU A 1 86 ? -20.802 -14.528 14.452 1.00 92.44 86 GLU A O 1
ATOM 690 N N . GLU A 1 87 ? -19.249 -12.920 14.647 1.00 89.31 87 GLU A N 1
ATOM 691 C CA . GLU A 1 87 ? -19.101 -12.630 13.212 1.00 89.31 87 GLU A CA 1
ATOM 692 C C . GLU A 1 87 ? -18.210 -13.655 12.472 1.00 89.31 87 GLU A C 1
ATOM 694 O O . GLU A 1 87 ? -17.902 -13.500 11.288 1.00 89.31 87 GLU A O 1
ATOM 699 N N . GLY A 1 88 ? -17.773 -14.722 13.152 1.00 90.31 88 GLY A N 1
ATOM 700 C CA . GLY A 1 88 ? -16.930 -15.776 12.581 1.00 90.31 88 GLY A CA 1
ATOM 701 C C . GLY A 1 88 ? -15.471 -15.365 12.360 1.00 90.31 88 GLY A C 1
ATOM 702 O O . GLY A 1 88 ? -14.738 -16.044 11.639 1.00 90.31 88 GLY A O 1
ATOM 703 N N . ILE A 1 89 ? -15.033 -14.262 12.968 1.00 88.38 89 ILE A N 1
ATOM 704 C CA . ILE A 1 89 ? -13.654 -13.780 12.936 1.00 88.38 89 ILE A CA 1
ATOM 705 C C . ILE A 1 89 ? -12.947 -14.298 14.186 1.00 88.38 89 ILE A C 1
ATOM 707 O O . ILE A 1 89 ? -13.226 -13.838 15.289 1.00 88.38 89 ILE A O 1
ATOM 711 N N . ASN A 1 90 ? -11.995 -15.221 14.026 1.00 90.81 90 ASN A N 1
ATOM 712 C CA . ASN A 1 90 ? -11.119 -15.610 15.129 1.00 90.81 90 ASN A CA 1
ATOM 713 C C . ASN A 1 90 ? -9.998 -14.568 15.296 1.00 90.81 90 ASN A C 1
ATOM 715 O O . ASN A 1 90 ? -9.137 -14.476 14.413 1.00 90.81 90 ASN A O 1
ATOM 719 N N . PRO A 1 91 ? -9.968 -13.779 16.389 1.00 86.81 91 PRO A N 1
ATOM 720 C CA . PRO A 1 91 ? -8.980 -12.721 16.531 1.00 86.81 91 PRO A CA 1
ATOM 721 C C . PRO A 1 91 ? -7.553 -13.239 16.667 1.00 86.81 91 PRO A C 1
ATOM 723 O O . PRO A 1 91 ? -6.631 -12.568 16.219 1.00 86.81 91 PRO A O 1
ATOM 726 N N . GLU A 1 92 ? -7.371 -14.435 17.228 1.00 87.06 92 GLU A N 1
ATOM 727 C CA . GLU A 1 92 ? -6.050 -15.054 17.386 1.00 87.06 92 GLU A CA 1
ATOM 728 C C . GLU A 1 92 ? -5.420 -15.429 16.037 1.00 87.06 92 GLU A C 1
ATOM 730 O O . GLU A 1 92 ? -4.202 -15.365 15.880 1.00 87.06 92 GLU A O 1
ATOM 735 N N . ASP A 1 93 ? -6.251 -15.729 15.034 1.00 90.38 93 ASP A N 1
ATOM 736 C CA . ASP A 1 93 ? -5.809 -16.088 13.683 1.00 90.38 93 ASP A CA 1
ATOM 737 C C . ASP A 1 93 ? -5.693 -14.868 12.750 1.00 90.38 93 ASP A C 1
ATOM 739 O O . ASP A 1 93 ? -5.210 -14.979 11.620 1.00 90.38 93 ASP A O 1
ATOM 743 N N . ASN A 1 94 ? -6.142 -13.687 13.192 1.00 87.56 94 ASN A N 1
ATOM 744 C CA . ASN A 1 94 ? -6.181 -12.475 12.382 1.00 87.56 94 ASN A CA 1
ATOM 745 C C . ASN A 1 94 ? -5.539 -11.287 13.112 1.00 87.56 94 ASN A C 1
ATOM 747 O O . ASN A 1 94 ? -6.134 -10.649 13.984 1.00 87.56 94 ASN A O 1
ATOM 751 N N . LEU A 1 95 ? -4.338 -10.937 12.638 1.00 87.31 95 LEU A N 1
ATOM 752 C CA . LEU A 1 95 ? -3.502 -9.850 13.155 1.00 87.31 95 LEU A CA 1
ATOM 753 C C . LEU A 1 95 ? -4.211 -8.491 13.227 1.00 87.31 95 LEU A C 1
ATOM 755 O O . LEU A 1 95 ? -3.857 -7.658 14.056 1.00 87.31 95 LEU A O 1
ATOM 759 N N . PHE A 1 96 ? -5.180 -8.228 12.348 1.00 85.69 96 PHE A N 1
ATOM 760 C CA . PHE A 1 96 ? -5.903 -6.960 12.365 1.00 85.69 96 PHE A CA 1
ATOM 761 C C . PHE A 1 96 ? -6.890 -6.901 13.532 1.00 85.69 96 PHE A C 1
ATOM 763 O O . PHE A 1 96 ? -6.917 -5.920 14.273 1.00 85.69 96 PHE A O 1
ATOM 770 N N . SER A 1 97 ? -7.672 -7.963 13.728 1.00 85.75 97 SER A N 1
ATOM 771 C CA . SER A 1 97 ? -8.600 -8.067 14.857 1.00 85.75 97 SER A CA 1
ATOM 772 C C . SER A 1 97 ? -7.872 -8.157 16.197 1.00 85.75 97 SER A C 1
ATOM 774 O O . SER A 1 97 ? -8.293 -7.481 17.134 1.00 85.75 97 SER A O 1
ATOM 776 N N . SER A 1 98 ? -6.760 -8.898 16.293 1.00 89.31 98 SER A N 1
ATOM 777 C CA . SER A 1 98 ? -5.974 -8.946 17.534 1.00 89.31 98 SER A CA 1
ATOM 778 C C . SER A 1 98 ? -5.417 -7.572 17.907 1.00 89.31 98 SER A C 1
ATOM 780 O O . SER A 1 98 ? -5.592 -7.135 19.041 1.00 89.31 98 SER A O 1
ATOM 782 N N . ALA A 1 99 ? -4.848 -6.832 16.948 1.00 90.19 99 ALA A N 1
ATOM 783 C CA . ALA A 1 99 ? -4.314 -5.494 17.197 1.00 90.19 99 ALA A CA 1
ATOM 784 C C . ALA A 1 99 ? -5.393 -4.494 17.654 1.00 90.19 99 ALA A C 1
ATOM 786 O O . ALA A 1 99 ? -5.123 -3.637 18.498 1.00 90.19 99 ALA A O 1
ATOM 787 N N . ILE A 1 100 ? -6.618 -4.595 17.123 1.00 89.75 100 ILE A N 1
ATOM 788 C CA . ILE A 1 100 ? -7.748 -3.761 17.561 1.00 89.75 100 ILE A CA 1
ATOM 789 C C . ILE A 1 100 ? -8.123 -4.070 19.014 1.00 89.75 100 ILE A C 1
ATOM 791 O O . ILE A 1 100 ? -8.334 -3.138 19.792 1.00 89.75 100 ILE A O 1
ATOM 795 N N . ILE A 1 101 ? -8.193 -5.352 19.383 1.00 89.81 101 ILE A N 1
ATOM 796 C CA . ILE A 1 101 ? -8.536 -5.786 20.745 1.00 89.81 101 ILE A CA 1
ATOM 797 C C . ILE A 1 101 ? -7.440 -5.366 21.734 1.00 89.81 101 ILE A C 1
ATOM 799 O O . ILE A 1 101 ? -7.758 -4.773 22.762 1.00 89.81 101 ILE A O 1
ATOM 803 N N . GLU A 1 102 ? -6.162 -5.565 21.401 1.00 90.69 102 GLU A N 1
ATOM 804 C CA . GLU A 1 102 ? -5.029 -5.142 22.240 1.00 90.69 102 GLU A CA 1
ATOM 805 C C . GLU A 1 102 ? -4.999 -3.624 22.467 1.00 90.69 102 GLU A C 1
ATOM 807 O O . GLU A 1 102 ? -4.802 -3.148 23.587 1.00 90.69 102 GLU A O 1
ATOM 812 N N . GLU A 1 103 ? -5.201 -2.833 21.410 1.00 89.81 103 GLU A N 1
ATOM 813 C CA . GLU A 1 103 ? -5.283 -1.376 21.529 1.00 89.81 103 GLU A CA 1
ATOM 814 C C . GLU A 1 103 ? -6.475 -0.959 22.397 1.00 89.81 103 GLU A C 1
ATOM 816 O O . GLU A 1 103 ? -6.383 0.001 23.167 1.00 89.81 103 GLU A O 1
ATOM 821 N N . ARG A 1 104 ? -7.590 -1.695 22.321 1.00 88.31 104 ARG A N 1
ATOM 822 C CA . ARG A 1 104 ? -8.744 -1.467 23.189 1.00 88.31 104 ARG A CA 1
ATOM 823 C C . ARG A 1 104 ? -8.408 -1.731 24.651 1.00 88.31 104 ARG A C 1
ATOM 825 O O . ARG A 1 104 ? -8.714 -0.900 25.501 1.00 88.31 104 ARG A O 1
ATOM 832 N N . GLU A 1 105 ? -7.740 -2.843 24.924 1.00 89.50 105 GLU A N 1
ATOM 833 C CA . GLU A 1 105 ? -7.322 -3.253 26.262 1.00 89.50 105 GLU A CA 1
ATOM 834 C C . GLU A 1 105 ? -6.323 -2.259 26.875 1.00 89.50 105 GLU A C 1
ATOM 836 O O . GLU A 1 105 ? -6.402 -1.929 28.059 1.00 89.50 105 GLU A O 1
ATOM 841 N N . ARG A 1 106 ? -5.425 -1.702 26.049 1.00 88.81 106 ARG A N 1
ATOM 842 C CA . ARG A 1 106 ? -4.477 -0.651 26.444 1.00 88.81 106 ARG A CA 1
ATOM 843 C C . ARG A 1 106 ? -5.171 0.650 26.849 1.00 88.81 106 ARG A C 1
ATOM 845 O O . ARG A 1 106 ? -4.734 1.278 27.803 1.00 88.81 106 ARG A O 1
ATOM 852 N N . ARG A 1 107 ? -6.228 1.061 26.140 1.00 82.44 107 ARG A N 1
ATOM 853 C CA . ARG A 1 107 ? -6.984 2.298 26.431 1.00 82.44 107 ARG A CA 1
ATOM 854 C C . ARG A 1 107 ? -7.887 2.199 27.661 1.00 82.44 107 ARG A C 1
ATOM 856 O O . ARG A 1 107 ? -8.355 3.227 28.139 1.00 82.44 107 ARG A O 1
ATOM 863 N N . SER A 1 108 ? -8.176 0.986 28.124 1.00 77.06 108 SER A N 1
ATOM 864 C CA . SER A 1 108 ? -9.002 0.726 29.307 1.00 77.06 108 SER A CA 1
ATOM 865 C C . SER A 1 108 ? -8.198 0.624 30.615 1.00 77.06 108 SER A C 1
ATOM 867 O O . SER A 1 108 ? -8.809 0.414 31.662 1.00 77.06 108 SER A O 1
ATOM 869 N N . LYS A 1 109 ?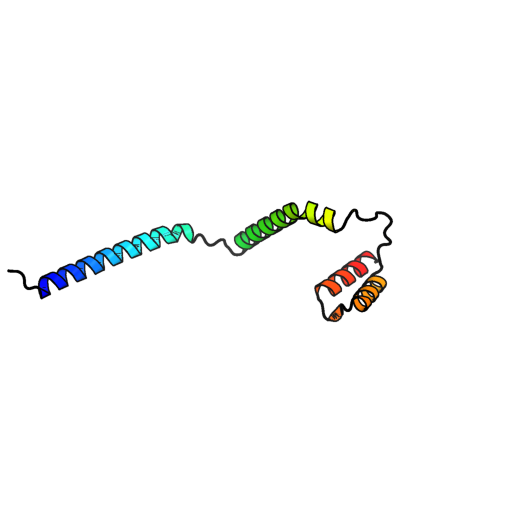 -6.866 0.771 30.563 1.00 57.69 109 LYS A N 1
ATOM 870 C CA . LYS A 1 109 ? -5.953 0.851 31.719 1.00 57.69 109 LYS A CA 1
ATOM 871 C C . LYS A 1 109 ? -5.542 2.295 31.982 1.00 57.69 109 LYS A C 1
ATOM 873 O O . LYS A 1 109 ? -5.415 2.638 33.177 1.00 57.69 109 LYS A O 1
#

Radius of gyration: 31.51 Å; chains: 1; bounding box: 56×28×92 Å

pLDDT: mean 83.97, std 9.26, range [51.0, 93.69]

Foldseek 3Di:
DDDPVNVVVVVVVVVVVVVVVVVVVVVVVVVVVPPPQDPVSVVVVVVVVVVVVCVVCVVVVCVVVDDDDPPPDDDALVRLCVVCVVVVHNLVVPVVSVVVSVVRNVVVD